Protein AF-A0A7S0V2E1-F1 (afdb_monomer_lite)

Secondary structure (DSSP, 8-state):
----PPPPHHHHHTS--TTSHHHHHHHHHHHHHHHHHHHHHHHHHHHHHHHHTT----HHHHHHHHHHHHHTGGGG-EEEEPTTS-EEEEEE--TTS-EE--HHHHHHHHHHHHHHHHHHHHHHHHHHHHH--TTS-GGG-

Radius of gyration: 16.16 Å; chains: 1; bounding box: 32×32×48 Å

pLDDT: mean 82.49, std 13.39, range [30.95, 94.44]

Organism: NCBI:txid464990

Foldseek 3Di:
DCDADDQDPVLVVLDPDCVDPVLVVLLLVQLLLVLLLLLLLQLLVVQVVQVVVVHGDDLVNSVVSLVCCLVPVQQLKFFFADPVRHGDSHIDSDPVTHGDDDDVRNVSNSVSSCVSCVVQVVVSNPPSPVQDDNPDDSVSD

Structure (mmCIF, N/CA/C/O backbone):
data_AF-A0A7S0V2E1-F1
#
_entry.id   AF-A0A7S0V2E1-F1
#
loop_
_atom_site.group_PDB
_atom_site.id
_atom_site.type_symbol
_atom_site.label_atom_id
_atom_site.label_alt_id
_atom_site.label_comp_id
_atom_site.label_asym_id
_atom_site.label_entity_id
_atom_site.label_seq_id
_atom_site.pdbx_PDB_ins_code
_atom_site.Cartn_x
_atom_site.Cartn_y
_atom_site.Cartn_z
_atom_site.occupancy
_atom_site.B_iso_or_equiv
_atom_site.auth_seq_id
_atom_site.auth_comp_id
_atom_site.auth_asym_id
_atom_site.auth_atom_id
_atom_site.pdbx_PDB_model_num
ATOM 1 N N . ASP A 1 1 ? -3.913 17.439 -12.822 1.00 30.95 1 ASP A N 1
ATOM 2 C CA . ASP A 1 1 ? -4.330 16.098 -13.275 1.00 30.95 1 ASP A CA 1
ATOM 3 C C . ASP A 1 1 ? -3.198 15.425 -14.042 1.00 30.95 1 ASP A C 1
ATOM 5 O O . ASP A 1 1 ? -3.134 15.499 -15.262 1.00 30.95 1 ASP A O 1
ATOM 9 N N . GLN A 1 2 ? -2.232 14.844 -13.328 1.00 35.03 2 GLN A N 1
ATOM 10 C CA . GLN A 1 2 ? -1.228 13.949 -13.917 1.00 35.03 2 GLN A CA 1
ATOM 11 C C . GLN A 1 2 ? -1.414 12.569 -13.289 1.00 35.03 2 GLN A C 1
ATOM 13 O O . GLN A 1 2 ? -0.599 12.099 -12.500 1.00 35.03 2 GLN A O 1
ATOM 18 N N . GLU A 1 3 ? -2.539 11.931 -13.614 1.00 33.91 3 GLU A N 1
ATOM 19 C CA . GLU A 1 3 ? -2.647 10.486 -13.444 1.00 33.91 3 GLU A CA 1
ATOM 20 C C . GLU A 1 3 ? -1.596 9.814 -14.334 1.00 33.91 3 GLU A C 1
ATOM 22 O O . GLU A 1 3 ? -1.339 10.257 -15.454 1.00 33.91 3 GLU A O 1
ATOM 27 N N . GLY A 1 4 ? -0.941 8.795 -13.772 1.00 45.47 4 GLY A N 1
ATOM 28 C CA . GLY A 1 4 ? 0.287 8.177 -14.269 1.00 45.47 4 GLY A CA 1
ATOM 29 C C . GLY A 1 4 ? 0.388 8.105 -15.789 1.00 45.47 4 GLY A C 1
ATOM 30 O O . GLY A 1 4 ? -0.413 7.442 -16.443 1.00 45.47 4 GLY A O 1
ATOM 31 N N . ALA A 1 5 ? 1.413 8.768 -16.328 1.00 49.19 5 ALA A N 1
ATOM 32 C CA . ALA A 1 5 ? 1.732 8.713 -17.744 1.00 49.19 5 ALA A CA 1
ATOM 33 C C . ALA A 1 5 ? 1.796 7.248 -18.202 1.00 49.19 5 ALA A C 1
ATOM 35 O O . ALA A 1 5 ? 2.512 6.436 -17.605 1.00 49.19 5 ALA A O 1
ATOM 36 N N . GLU A 1 6 ? 1.041 6.909 -19.251 1.00 56.09 6 GLU A N 1
ATOM 37 C CA . GLU A 1 6 ? 1.193 5.624 -19.922 1.00 56.09 6 GLU A CA 1
ATOM 38 C C . GLU A 1 6 ? 2.672 5.417 -20.243 1.00 56.09 6 GLU A C 1
ATOM 40 O O . GLU A 1 6 ? 3.314 6.268 -20.862 1.00 56.09 6 GLU A O 1
ATOM 45 N N . LEU A 1 7 ? 3.216 4.280 -19.801 1.00 62.56 7 LEU A N 1
ATOM 46 C CA . LEU A 1 7 ? 4.613 3.950 -20.042 1.00 62.56 7 LEU A CA 1
ATOM 47 C C . LEU A 1 7 ? 4.914 4.039 -21.541 1.00 62.56 7 LEU A C 1
ATOM 49 O O . LEU A 1 7 ? 4.247 3.383 -22.355 1.00 62.56 7 LEU A O 1
ATOM 53 N N . SER A 1 8 ? 5.955 4.792 -21.897 1.00 66.69 8 SER A N 1
ATOM 54 C CA . SER A 1 8 ? 6.465 4.813 -23.264 1.00 66.69 8 SER A CA 1
ATOM 55 C C . SER A 1 8 ? 6.888 3.403 -23.690 1.00 66.69 8 SER A C 1
ATOM 57 O O . SER A 1 8 ? 7.199 2.542 -22.859 1.00 66.69 8 SER A O 1
ATOM 59 N N . SER A 1 9 ? 6.924 3.138 -24.997 1.00 68.81 9 SER A N 1
ATOM 60 C CA . SER A 1 9 ? 7.369 1.840 -25.528 1.00 68.81 9 SER A CA 1
ATOM 61 C C . SER A 1 9 ? 8.758 1.433 -25.016 1.00 68.81 9 SER A C 1
ATOM 63 O O . SER A 1 9 ? 9.004 0.248 -24.793 1.00 68.81 9 SER A O 1
ATOM 65 N N . ASP A 1 10 ? 9.637 2.405 -24.763 1.00 66.44 10 ASP A N 1
ATOM 66 C CA . ASP A 1 10 ? 10.969 2.170 -24.204 1.00 66.44 10 ASP A CA 1
ATOM 67 C C . ASP A 1 10 ? 10.921 1.836 -22.711 1.00 66.44 10 ASP A C 1
ATOM 69 O O . ASP A 1 10 ? 11.644 0.952 -22.257 1.00 66.44 10 ASP A O 1
ATOM 73 N N . GLN A 1 11 ? 10.028 2.468 -21.945 1.00 67.31 11 GLN A N 1
ATOM 74 C CA . GLN A 1 11 ? 9.820 2.126 -20.535 1.00 67.31 11 GLN A CA 1
ATOM 75 C C . GLN A 1 11 ? 9.205 0.733 -20.378 1.00 67.31 11 GLN A C 1
ATOM 77 O O . GLN A 1 11 ? 9.629 -0.025 -19.510 1.00 67.31 11 GLN A O 1
ATOM 82 N N . LYS A 1 12 ? 8.276 0.345 -21.264 1.00 70.62 12 LYS A N 1
ATOM 83 C CA . LYS A 1 12 ? 7.707 -1.015 -21.291 1.00 70.62 12 LYS A CA 1
ATOM 84 C C . LYS A 1 12 ? 8.779 -2.086 -21.510 1.00 70.62 12 LYS A C 1
ATOM 86 O O . LYS A 1 12 ? 8.689 -3.151 -20.914 1.00 70.62 12 LYS A O 1
ATOM 91 N N . ARG A 1 13 ? 9.808 -1.804 -22.319 1.00 73.75 13 ARG A N 1
ATOM 92 C CA . ARG A 1 13 ? 10.949 -2.715 -22.550 1.00 73.75 13 ARG A CA 1
ATOM 93 C C . ARG A 1 13 ? 11.933 -2.777 -21.383 1.00 73.75 13 ARG A C 1
ATOM 95 O O . ARG A 1 13 ? 12.685 -3.738 -21.289 1.00 73.75 13 ARG A O 1
ATOM 102 N N . LYS A 1 14 ? 11.938 -1.757 -20.524 1.00 78.19 14 LYS A N 1
ATOM 103 C CA . LYS A 1 14 ? 12.776 -1.671 -19.319 1.00 78.19 14 LYS A CA 1
ATOM 104 C C . LYS A 1 14 ? 12.078 -2.200 -18.065 1.00 78.19 14 LYS A C 1
ATOM 106 O O . LYS A 1 14 ? 12.663 -2.152 -16.988 1.00 78.19 14 LYS A O 1
ATOM 111 N N . MET A 1 15 ? 10.833 -2.659 -18.187 1.00 80.62 15 MET A N 1
ATOM 112 C CA . MET A 1 15 ? 10.103 -3.260 -17.079 1.00 80.62 15 MET A CA 1
ATOM 113 C C . MET A 1 15 ? 10.846 -4.490 -16.545 1.00 80.62 15 MET A C 1
ATOM 115 O O . MET A 1 15 ? 11.350 -5.272 -17.354 1.00 80.62 15 MET A O 1
ATOM 119 N N . PRO A 1 16 ? 10.896 -4.686 -15.213 1.00 80.81 16 PRO A N 1
ATOM 120 C CA . PRO A 1 16 ? 11.415 -5.918 -14.643 1.00 80.81 16 PRO A CA 1
ATOM 121 C C . PRO A 1 16 ? 10.685 -7.125 -15.232 1.00 80.81 16 PRO A C 1
ATOM 123 O O . PRO A 1 16 ? 9.465 -7.087 -15.424 1.00 80.81 16 PRO A O 1
ATOM 126 N N . ASP A 1 17 ? 11.426 -8.195 -15.512 1.00 83.56 17 ASP A N 1
ATOM 127 C CA . ASP A 1 17 ? 10.824 -9.435 -15.982 1.00 83.56 17 ASP A CA 1
ATOM 128 C C . ASP A 1 17 ? 10.071 -10.109 -14.831 1.00 83.56 17 ASP A C 1
ATOM 130 O O . ASP A 1 17 ? 10.644 -10.783 -13.981 1.00 83.56 17 ASP A O 1
ATOM 134 N N . MET A 1 18 ? 8.754 -9.920 -14.806 1.00 81.69 18 MET A N 1
ATOM 135 C CA . MET A 1 18 ? 7.872 -10.482 -13.780 1.00 81.69 18 MET A CA 1
ATOM 136 C C . MET A 1 18 ? 7.716 -12.007 -13.891 1.00 81.69 18 MET A C 1
ATOM 138 O O . MET A 1 18 ? 7.090 -12.616 -13.016 1.00 81.69 18 MET A O 1
ATOM 142 N N . SER A 1 19 ? 8.221 -12.619 -14.970 1.00 83.38 19 SER A N 1
ATOM 143 C CA . SER A 1 19 ? 8.284 -14.075 -15.121 1.00 83.38 19 SER A CA 1
ATOM 144 C C . SER A 1 19 ? 9.516 -14.687 -14.447 1.00 83.38 19 SER A C 1
ATOM 146 O O . SER A 1 19 ? 9.484 -15.870 -14.103 1.00 83.38 19 SER A O 1
ATOM 148 N N . ASP A 1 20 ? 10.549 -13.883 -14.172 1.00 88.56 20 ASP A N 1
ATOM 149 C CA . ASP A 1 20 ? 11.690 -14.278 -13.352 1.00 88.56 20 ASP A CA 1
ATOM 150 C C . ASP A 1 20 ? 11.272 -14.352 -11.872 1.00 88.56 20 ASP A C 1
ATOM 152 O O . ASP A 1 20 ? 10.742 -13.401 -11.285 1.00 88.56 20 ASP A O 1
ATOM 156 N N . MET A 1 21 ? 11.492 -15.517 -11.255 1.00 88.50 21 MET A N 1
ATOM 157 C CA . MET A 1 21 ? 11.077 -15.774 -9.876 1.00 88.50 21 MET A CA 1
ATOM 158 C C . MET A 1 21 ? 11.841 -14.934 -8.850 1.00 88.50 21 MET A C 1
ATOM 160 O O . MET A 1 21 ? 11.240 -14.513 -7.861 1.00 88.50 21 MET A O 1
ATOM 164 N N . GLU A 1 22 ? 13.130 -14.677 -9.067 1.00 90.19 22 GLU A N 1
ATOM 165 C CA . GLU A 1 22 ? 13.948 -13.895 -8.137 1.00 90.19 22 GLU A CA 1
ATOM 166 C C . GLU A 1 22 ? 13.572 -12.416 -8.210 1.00 90.19 22 GLU A C 1
ATOM 168 O O . GLU A 1 22 ? 13.369 -11.776 -7.175 1.00 90.19 22 GLU A O 1
ATOM 173 N N . VAL A 1 23 ? 13.360 -11.892 -9.422 1.00 86.94 23 VAL A N 1
ATOM 174 C CA . VAL A 1 23 ? 12.836 -10.529 -9.613 1.00 86.94 23 VAL A CA 1
ATOM 175 C C . VAL A 1 23 ? 11.481 -10.392 -8.926 1.00 86.94 23 VAL A C 1
ATOM 177 O O . VAL A 1 23 ? 11.275 -9.484 -8.116 1.00 86.94 23 VAL A O 1
ATOM 180 N N . ARG A 1 24 ? 10.561 -11.328 -9.180 1.00 88.62 24 ARG A N 1
ATOM 181 C CA . ARG A 1 24 ? 9.229 -11.307 -8.568 1.00 88.62 24 ARG A CA 1
ATOM 182 C C . ARG A 1 24 ? 9.296 -11.378 -7.044 1.00 88.62 24 ARG A C 1
ATOM 184 O O . ARG A 1 24 ? 8.528 -10.681 -6.385 1.00 88.62 24 ARG A O 1
ATOM 191 N N . LYS A 1 25 ? 10.202 -12.180 -6.481 1.00 89.38 25 LYS A N 1
ATOM 192 C CA . LYS A 1 25 ? 10.407 -12.292 -5.032 1.00 89.38 25 LYS A CA 1
ATOM 193 C C . LYS A 1 25 ? 10.861 -10.967 -4.423 1.00 89.38 25 LYS A C 1
ATOM 195 O O . LYS A 1 25 ? 10.255 -10.521 -3.454 1.00 89.38 25 LYS A O 1
ATOM 200 N N . VAL A 1 26 ? 11.862 -10.310 -5.012 1.00 89.75 26 VAL A N 1
ATOM 201 C CA . VAL A 1 26 ? 12.349 -8.999 -4.542 1.00 89.75 26 VAL A CA 1
ATOM 202 C C . VAL A 1 26 ? 11.230 -7.958 -4.575 1.00 89.75 26 VAL A C 1
ATOM 204 O O . VAL A 1 26 ? 11.008 -7.252 -3.590 1.00 89.75 26 VAL A O 1
ATOM 207 N N . LEU A 1 27 ? 10.483 -7.905 -5.680 1.00 90.44 27 LEU A N 1
ATOM 208 C CA . LEU A 1 27 ? 9.374 -6.967 -5.835 1.00 90.44 27 LEU A CA 1
ATOM 209 C C . LEU A 1 27 ? 8.242 -7.237 -4.840 1.00 90.44 27 LEU A C 1
ATOM 211 O O . LEU A 1 27 ? 7.717 -6.285 -4.265 1.00 90.44 27 LEU A O 1
ATOM 215 N N . LYS A 1 28 ? 7.899 -8.511 -4.600 1.00 91.25 28 LYS A N 1
ATOM 216 C CA . LYS A 1 28 ? 6.933 -8.904 -3.566 1.00 91.25 28 LYS A CA 1
ATOM 217 C C . LYS A 1 28 ? 7.385 -8.447 -2.181 1.00 91.25 28 LYS A C 1
ATOM 219 O O . LYS A 1 28 ? 6.596 -7.822 -1.491 1.00 91.25 28 LYS A O 1
ATOM 224 N N . CYS A 1 29 ? 8.641 -8.683 -1.796 1.00 88.31 29 CYS A N 1
ATOM 225 C CA . CYS A 1 29 ? 9.145 -8.277 -0.480 1.00 88.31 29 CYS A CA 1
ATOM 226 C C . CYS A 1 29 ? 9.027 -6.763 -0.245 1.00 88.31 29 CYS A C 1
ATOM 228 O O . CYS A 1 29 ? 8.529 -6.350 0.802 1.00 88.31 29 CYS A O 1
ATOM 230 N N . GLY A 1 30 ? 9.435 -5.938 -1.216 1.00 87.19 30 GLY A N 1
ATOM 231 C CA . GLY A 1 30 ? 9.293 -4.480 -1.103 1.00 87.19 30 GLY A CA 1
ATOM 232 C C . GLY A 1 30 ? 7.830 -4.041 -0.990 1.00 87.19 30 GLY A C 1
ATOM 233 O O . GLY A 1 30 ? 7.498 -3.131 -0.234 1.00 87.19 30 GLY A O 1
ATOM 234 N N . LEU A 1 31 ? 6.940 -4.732 -1.699 1.00 90.75 31 LEU A N 1
ATOM 235 C CA . LEU A 1 31 ? 5.510 -4.454 -1.694 1.00 90.75 31 LEU A CA 1
ATOM 236 C C . LEU A 1 31 ? 4.816 -4.919 -0.409 1.00 90.75 31 LEU A C 1
ATOM 238 O O . LEU A 1 31 ? 3.906 -4.237 0.049 1.00 90.75 31 LEU A O 1
ATOM 242 N N . CYS A 1 32 ? 5.261 -6.020 0.207 1.00 89.88 32 CYS A N 1
ATOM 243 C CA . CYS A 1 32 ? 4.803 -6.442 1.532 1.00 89.88 32 CYS A CA 1
ATOM 244 C C . CYS A 1 32 ? 5.070 -5.341 2.563 1.00 89.88 32 CYS A C 1
ATOM 246 O O . CYS A 1 32 ? 4.161 -4.956 3.291 1.00 89.88 32 CYS A O 1
ATOM 248 N N . ALA A 1 33 ? 6.289 -4.790 2.584 1.00 85.81 33 ALA A N 1
ATOM 249 C CA . ALA A 1 33 ? 6.643 -3.704 3.496 1.00 85.81 33 ALA A CA 1
ATOM 250 C C . ALA A 1 33 ? 5.782 -2.452 3.255 1.00 85.81 33 ALA A C 1
ATOM 252 O O . ALA A 1 33 ? 5.220 -1.902 4.200 1.00 85.81 33 ALA A O 1
ATOM 253 N N . ALA A 1 34 ? 5.613 -2.050 1.991 1.00 87.00 34 ALA A N 1
ATOM 254 C CA . ALA A 1 34 ? 4.752 -0.925 1.626 1.00 87.00 34 ALA A CA 1
ATOM 255 C C . ALA A 1 34 ? 3.287 -1.146 2.045 1.00 87.00 34 ALA A C 1
ATOM 257 O O . ALA A 1 34 ? 2.658 -0.245 2.588 1.00 87.00 34 ALA A O 1
ATOM 258 N N . THR A 1 35 ? 2.771 -2.361 1.851 1.00 90.56 35 THR A N 1
ATOM 259 C CA . THR A 1 35 ? 1.407 -2.750 2.231 1.00 90.56 35 THR A CA 1
ATOM 260 C C . THR A 1 35 ? 1.204 -2.666 3.745 1.00 90.56 35 THR A C 1
ATOM 262 O O . THR A 1 35 ? 0.242 -2.059 4.205 1.00 90.56 35 THR A O 1
ATOM 265 N N . VAL A 1 36 ? 2.114 -3.246 4.536 1.00 89.31 36 VAL A N 1
ATOM 266 C CA . VAL A 1 36 ? 2.034 -3.205 6.007 1.00 89.31 36 VAL A CA 1
ATOM 267 C C . VAL A 1 36 ? 2.086 -1.765 6.516 1.00 89.31 36 VAL A C 1
ATOM 269 O O . VAL A 1 36 ? 1.352 -1.416 7.439 1.00 89.31 36 VAL A O 1
ATOM 272 N N . ARG A 1 37 ? 2.910 -0.916 5.894 1.00 85.06 37 ARG A N 1
ATOM 273 C CA . ARG A 1 37 ? 2.985 0.509 6.222 1.00 85.06 37 ARG A CA 1
ATOM 274 C C . ARG A 1 37 ? 1.668 1.232 5.922 1.00 85.06 37 ARG A C 1
ATOM 276 O O . ARG A 1 37 ? 1.177 1.963 6.778 1.00 85.06 37 ARG A O 1
ATOM 283 N N . GLU A 1 38 ? 1.066 0.987 4.758 1.00 88.94 38 GLU A N 1
ATOM 284 C CA . GLU A 1 38 ? -0.230 1.570 4.382 1.00 88.94 38 GLU A CA 1
ATOM 285 C C . GLU A 1 38 ? -1.350 1.136 5.348 1.00 88.94 38 GLU A C 1
ATOM 287 O O . GLU A 1 38 ? -2.144 1.970 5.797 1.00 88.94 38 GLU A O 1
ATOM 292 N N . PHE A 1 39 ? -1.367 -0.146 5.748 1.00 90.94 39 PHE A N 1
ATOM 293 C CA . PHE A 1 39 ? -2.246 -0.634 6.816 1.00 90.94 39 PHE A CA 1
ATOM 294 C C . PHE A 1 39 ? -2.003 0.105 8.131 1.00 90.94 39 PHE A C 1
ATOM 296 O O . PHE A 1 39 ? -2.957 0.586 8.741 1.00 90.94 39 PHE A O 1
ATOM 303 N N . GLY A 1 40 ? -0.745 0.239 8.554 1.00 88.88 40 GLY A N 1
ATOM 304 C CA . GLY A 1 40 ? -0.389 0.914 9.799 1.00 88.88 40 GLY A CA 1
ATOM 305 C C . GLY A 1 40 ? -0.866 2.363 9.850 1.00 88.88 40 GLY A C 1
ATOM 306 O O . GLY A 1 40 ? -1.579 2.734 10.782 1.00 88.88 40 GLY A O 1
ATOM 307 N N . HIS A 1 41 ? -0.553 3.166 8.828 1.00 86.44 41 HIS A N 1
ATOM 308 C CA . HIS A 1 41 ? -0.987 4.566 8.768 1.00 86.44 41 HIS A CA 1
ATOM 309 C C . HIS A 1 41 ? -2.510 4.703 8.769 1.00 86.44 41 HIS A C 1
ATOM 311 O O . HIS A 1 41 ? -3.065 5.480 9.551 1.00 86.44 41 HIS A O 1
ATOM 317 N N . THR A 1 42 ? -3.190 3.943 7.910 1.00 90.25 42 THR A N 1
ATOM 318 C CA . THR A 1 42 ? -4.638 4.083 7.722 1.00 90.25 42 THR A CA 1
ATOM 319 C C . THR A 1 42 ? -5.404 3.627 8.960 1.00 90.25 42 THR A C 1
ATOM 321 O O . THR A 1 42 ? -6.326 4.314 9.407 1.00 90.25 42 THR A O 1
ATOM 324 N N . LEU A 1 43 ? -4.998 2.508 9.568 1.00 91.19 43 LEU A N 1
ATOM 325 C CA . LEU A 1 43 ? -5.625 2.011 10.789 1.00 91.19 43 LEU A CA 1
ATOM 326 C C . LEU A 1 43 ? -5.342 2.927 11.986 1.00 91.19 43 LEU A C 1
ATOM 328 O O . LEU A 1 43 ? -6.263 3.218 12.748 1.00 91.19 43 LEU A O 1
ATOM 332 N N . ALA A 1 44 ? -4.118 3.445 12.131 1.00 88.62 44 ALA A N 1
ATOM 333 C CA . ALA A 1 44 ? -3.791 4.400 13.192 1.00 88.62 44 ALA A CA 1
ATOM 334 C C . ALA A 1 44 ? -4.610 5.698 13.071 1.00 88.62 44 ALA A C 1
ATOM 336 O O . ALA A 1 44 ? -5.111 6.221 14.071 1.00 88.62 44 ALA A O 1
ATOM 337 N N . ALA A 1 45 ? -4.784 6.212 11.849 1.00 89.50 45 ALA A N 1
ATOM 338 C CA . ALA A 1 45 ? -5.619 7.382 11.591 1.00 89.50 45 ALA A CA 1
ATOM 339 C C . ALA A 1 45 ? -7.092 7.116 11.950 1.00 89.50 45 ALA A C 1
ATOM 341 O O . ALA A 1 45 ? -7.707 7.917 12.661 1.00 89.50 45 ALA A O 1
ATOM 342 N N . ALA A 1 46 ? -7.631 5.966 11.535 1.00 91.19 46 ALA A N 1
ATOM 343 C CA . ALA A 1 46 ? -9.004 5.569 11.832 1.00 91.19 46 ALA A CA 1
ATOM 344 C C . ALA A 1 46 ? -9.247 5.356 13.339 1.00 91.19 46 ALA A C 1
ATOM 346 O O . ALA A 1 46 ? -10.272 5.796 13.870 1.00 91.19 46 ALA A O 1
ATOM 347 N N . GLU A 1 47 ? -8.299 4.745 14.060 1.00 90.12 47 GLU A N 1
ATOM 348 C CA . GLU A 1 47 ? -8.382 4.597 15.517 1.00 90.12 47 GLU A CA 1
ATOM 349 C C . GLU A 1 47 ? -8.431 5.950 16.223 1.00 90.12 47 GLU A C 1
ATOM 351 O O . GLU A 1 47 ? -9.262 6.155 17.114 1.00 90.12 47 GLU A O 1
ATOM 356 N N . ARG A 1 48 ? -7.583 6.899 15.811 1.00 87.12 48 ARG A N 1
ATOM 357 C CA . ARG A 1 48 ? -7.590 8.248 16.388 1.00 87.12 48 ARG A CA 1
ATOM 358 C C . ARG A 1 48 ? -8.891 8.982 16.110 1.00 87.12 48 ARG A C 1
ATOM 360 O O . ARG A 1 48 ? -9.412 9.638 17.012 1.00 87.12 48 ARG A O 1
ATOM 367 N N . GLU A 1 49 ? -9.435 8.865 14.902 1.00 91.31 49 GLU A N 1
ATOM 368 C CA . GLU A 1 49 ? -10.724 9.469 14.569 1.00 91.31 49 GLU A CA 1
ATOM 369 C C . GLU A 1 49 ? -11.855 8.884 15.430 1.00 91.31 49 GLU A C 1
ATOM 371 O O . GLU A 1 49 ? -12.679 9.630 15.970 1.00 91.31 49 GLU A O 1
ATOM 376 N N . ALA A 1 50 ? -11.875 7.561 15.617 1.00 91.81 50 ALA A N 1
ATOM 377 C CA . ALA A 1 50 ? -12.831 6.904 16.501 1.00 91.81 50 ALA A CA 1
ATOM 378 C C . ALA A 1 50 ? -12.666 7.380 17.955 1.00 91.81 50 ALA A C 1
ATOM 380 O O . ALA A 1 50 ? -13.653 7.750 18.598 1.00 91.81 50 ALA A O 1
ATOM 381 N N . GLN A 1 51 ? -11.428 7.455 18.451 1.00 90.19 51 GLN A N 1
ATOM 382 C CA . GLN A 1 51 ? -11.124 7.904 19.809 1.00 90.19 51 GLN A CA 1
ATOM 383 C C . GLN A 1 51 ? -11.523 9.367 20.042 1.00 90.19 51 GLN A C 1
ATOM 385 O O . GLN A 1 51 ? -12.083 9.683 21.093 1.00 90.19 51 GLN A O 1
ATOM 390 N N . ALA A 1 52 ? -11.302 10.253 19.065 1.00 91.06 52 ALA A N 1
ATOM 391 C CA . ALA A 1 52 ? -11.725 11.654 19.128 1.00 91.06 52 ALA A CA 1
ATOM 392 C C . ALA A 1 52 ? -13.254 11.800 19.250 1.00 91.06 52 ALA A C 1
ATOM 394 O O . ALA A 1 52 ? -13.743 12.765 19.836 1.00 91.06 52 ALA A O 1
ATOM 395 N N . LYS A 1 53 ? -14.009 10.814 18.750 1.00 94.44 53 LYS A N 1
ATOM 396 C CA . LYS A 1 53 ? -15.470 10.706 18.892 1.00 94.44 53 LYS A CA 1
ATOM 397 C C . LYS A 1 53 ? -15.902 9.932 20.150 1.00 94.44 53 LYS A C 1
ATOM 399 O O . LYS A 1 53 ? -17.093 9.694 20.335 1.00 94.44 53 LYS A O 1
ATOM 404 N N . GLY A 1 54 ? -14.965 9.525 21.011 1.00 92.88 54 GLY A N 1
ATOM 405 C CA . GLY A 1 54 ? -15.236 8.726 22.211 1.00 92.88 54 GLY A CA 1
ATOM 406 C C . GLY A 1 54 ? -15.589 7.260 21.927 1.00 92.88 54 GLY A C 1
ATOM 407 O O . GLY A 1 54 ? -16.185 6.598 22.776 1.00 92.88 54 GLY A O 1
ATOM 408 N N . ALA A 1 55 ? -15.247 6.754 20.743 1.00 92.88 55 ALA A N 1
ATOM 409 C CA . ALA A 1 55 ? -15.507 5.389 20.301 1.00 92.88 55 ALA A CA 1
ATOM 410 C C . ALA A 1 55 ? -14.204 4.582 20.151 1.00 92.88 55 ALA A C 1
ATOM 412 O O . ALA A 1 55 ? -13.097 5.101 20.289 1.00 92.88 55 ALA A O 1
ATOM 413 N N . LYS A 1 56 ? -14.349 3.286 19.868 1.00 89.94 56 LYS A N 1
ATOM 414 C CA . LYS A 1 56 ? -13.265 2.395 19.437 1.00 89.94 56 LYS A CA 1
ATOM 415 C C . LYS A 1 56 ? -13.705 1.679 18.169 1.00 89.94 56 LYS A C 1
ATOM 417 O O . LYS A 1 56 ? -14.896 1.382 18.039 1.00 89.94 56 LYS A O 1
ATOM 422 N N . LEU A 1 57 ? -12.755 1.387 17.286 1.00 91.06 57 LEU A N 1
ATOM 423 C CA . LEU A 1 57 ? -13.013 0.533 16.133 1.00 91.06 57 LEU A CA 1
ATOM 424 C C . LEU A 1 57 ? -13.394 -0.872 16.602 1.00 91.06 57 LEU A C 1
ATOM 426 O O . LEU A 1 57 ? -12.847 -1.409 17.571 1.00 91.06 57 LEU A O 1
ATOM 430 N N . LYS A 1 58 ? -14.372 -1.455 15.924 1.00 92.06 58 LYS A N 1
ATOM 431 C CA . LYS A 1 58 ? -14.808 -2.836 16.110 1.00 92.06 58 LYS A CA 1
ATOM 432 C C . LYS A 1 58 ? -14.127 -3.703 15.063 1.00 92.06 58 LYS A C 1
ATOM 434 O O . LYS A 1 58 ? -13.668 -3.204 14.046 1.00 92.06 58 LYS A O 1
ATOM 439 N N . ASN A 1 59 ? -14.096 -5.016 15.280 1.00 88.12 59 ASN A N 1
ATOM 440 C CA . ASN A 1 59 ? -13.364 -5.934 14.398 1.00 88.12 59 ASN A CA 1
ATOM 441 C C . ASN A 1 59 ? -13.757 -5.808 12.919 1.00 88.12 59 ASN A C 1
ATOM 443 O O . ASN A 1 59 ? -12.882 -5.829 12.065 1.00 88.12 59 ASN A O 1
ATOM 447 N N . TRP A 1 60 ? -15.047 -5.641 12.624 1.00 90.44 60 TRP A N 1
ATOM 448 C CA . TRP A 1 60 ? -15.505 -5.469 11.245 1.00 90.44 60 TRP A CA 1
ATOM 449 C C . TRP A 1 60 ? -15.087 -4.125 10.640 1.00 90.44 60 TRP A C 1
ATOM 451 O O . TRP A 1 60 ? -14.871 -4.065 9.441 1.00 90.44 60 TRP A O 1
ATOM 461 N N . ASP A 1 61 ? -14.898 -3.077 11.452 1.00 92.94 61 ASP A N 1
ATOM 462 C CA . ASP A 1 61 ? -14.400 -1.794 10.952 1.00 92.94 61 ASP A CA 1
ATOM 463 C C . ASP A 1 61 ? -12.947 -1.949 10.461 1.00 92.94 61 ASP A C 1
ATOM 465 O O . ASP A 1 61 ? -12.591 -1.403 9.423 1.00 92.94 61 ASP A O 1
ATOM 469 N N . TYR A 1 62 ? -12.114 -2.738 11.160 1.00 91.25 62 TYR A N 1
ATOM 470 C CA . TYR A 1 62 ? -10.752 -3.047 10.698 1.00 91.25 62 TYR A CA 1
ATOM 471 C C . TYR A 1 62 ? -10.765 -3.814 9.375 1.00 91.25 62 TYR A C 1
ATOM 473 O O . TYR A 1 62 ? -10.020 -3.448 8.470 1.00 91.25 62 TYR A O 1
ATOM 481 N N . ALA A 1 63 ? -11.602 -4.850 9.263 1.00 90.94 63 ALA A N 1
ATOM 482 C CA . ALA A 1 63 ? -11.733 -5.632 8.035 1.00 90.94 63 ALA A CA 1
ATOM 483 C C . ALA A 1 63 ? -12.159 -4.743 6.855 1.00 90.94 63 ALA A C 1
ATOM 485 O O . ALA A 1 63 ? -11.481 -4.721 5.832 1.00 90.94 63 ALA A O 1
ATOM 486 N N . ASP A 1 64 ? -13.194 -3.914 7.038 1.00 93.19 64 ASP A N 1
ATOM 487 C CA . ASP A 1 64 ? -13.675 -2.985 6.010 1.00 93.19 64 ASP A CA 1
ATOM 488 C C . ASP A 1 64 ? -12.588 -1.984 5.576 1.00 93.19 64 ASP A C 1
ATOM 490 O O . ASP A 1 64 ? -12.461 -1.674 4.388 1.00 93.19 64 ASP A O 1
ATOM 494 N N . ILE A 1 65 ? -11.790 -1.469 6.519 1.00 93.88 65 ILE A N 1
ATOM 495 C CA . ILE A 1 65 ? -10.680 -0.558 6.210 1.00 93.88 65 ILE A CA 1
ATOM 496 C C . ILE A 1 65 ? -9.581 -1.288 5.428 1.00 93.88 65 ILE A C 1
ATOM 498 O O . ILE A 1 65 ? -9.092 -0.759 4.427 1.00 93.88 65 ILE A O 1
ATOM 502 N N . MET A 1 66 ? -9.198 -2.495 5.849 1.00 92.94 66 MET A N 1
ATOM 503 C CA . MET A 1 66 ? -8.159 -3.274 5.170 1.00 92.94 66 MET A CA 1
ATOM 504 C C . MET A 1 66 ? -8.572 -3.653 3.741 1.00 92.94 66 MET A C 1
ATOM 506 O O . MET A 1 66 ? -7.790 -3.464 2.803 1.00 92.94 66 MET A O 1
ATOM 510 N N . ASP A 1 67 ? -9.830 -4.046 3.547 1.00 92.00 67 ASP A N 1
ATOM 511 C CA . ASP A 1 67 ? -10.408 -4.291 2.223 1.00 92.00 67 ASP A CA 1
ATOM 512 C C . ASP A 1 67 ? -10.361 -3.033 1.341 1.00 92.00 67 ASP A C 1
ATOM 514 O O . ASP A 1 67 ? -10.007 -3.086 0.156 1.00 92.00 67 ASP A O 1
ATOM 518 N N . GLN A 1 68 ? -10.676 -1.863 1.902 1.00 92.25 68 GLN A N 1
ATOM 519 C CA . GLN A 1 68 ? -10.602 -0.596 1.168 1.00 92.25 68 GLN A CA 1
ATOM 520 C C . GLN A 1 68 ? -9.173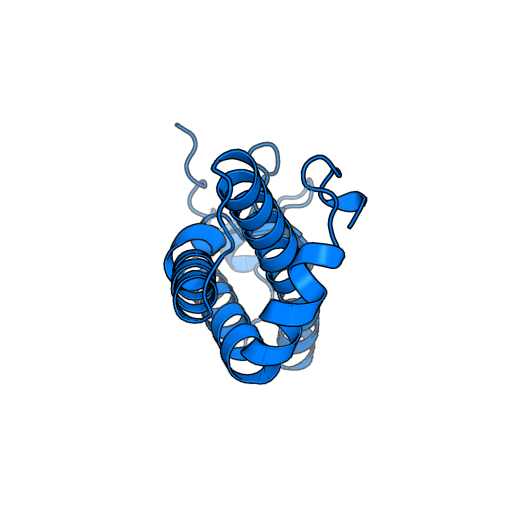 -0.230 0.760 1.00 92.25 68 GLN A C 1
ATOM 522 O O . GLN A 1 68 ? -8.964 0.273 -0.350 1.00 92.25 68 GLN A O 1
ATOM 527 N N . ILE A 1 69 ? -8.185 -0.515 1.607 1.00 91.31 69 ILE A N 1
ATOM 528 C CA . ILE A 1 69 ? -6.771 -0.301 1.283 1.00 91.31 69 ILE A CA 1
ATOM 529 C C . ILE A 1 69 ? -6.379 -1.171 0.087 1.00 91.31 69 ILE A C 1
ATOM 531 O O . ILE A 1 69 ? -5.907 -0.638 -0.920 1.00 91.31 69 ILE A O 1
ATOM 535 N N . CYS A 1 70 ? -6.664 -2.475 0.118 1.00 91.06 70 CYS A N 1
ATOM 536 C CA . CYS A 1 70 ? -6.295 -3.367 -0.983 1.00 91.06 70 CYS A CA 1
ATOM 537 C C . CYS A 1 70 ? -7.075 -3.119 -2.281 1.00 91.06 70 CYS A C 1
ATOM 539 O O . CYS A 1 70 ? -6.533 -3.328 -3.370 1.00 91.06 70 CYS A O 1
ATOM 541 N N . THR A 1 71 ? -8.328 -2.666 -2.195 1.00 86.00 71 THR A N 1
ATOM 542 C CA . THR A 1 71 ? -9.169 -2.427 -3.381 1.00 86.00 71 THR A CA 1
ATOM 543 C C . THR A 1 71 ? -8.981 -1.052 -4.010 1.00 86.00 71 THR A C 1
ATOM 545 O O . THR A 1 71 ? -9.180 -0.928 -5.219 1.00 86.00 71 THR A O 1
ATOM 548 N N . LYS A 1 72 ? -8.625 -0.029 -3.220 1.00 81.94 72 LYS A N 1
ATOM 549 C CA . LYS A 1 72 ? -8.523 1.367 -3.680 1.00 81.94 72 LYS A CA 1
ATOM 550 C C . LYS A 1 72 ? -7.218 2.042 -3.280 1.00 81.94 72 LYS A C 1
ATOM 552 O O . LYS A 1 72 ? -6.587 2.657 -4.134 1.00 81.94 72 LYS A O 1
ATOM 557 N N . GLY A 1 73 ? -6.804 1.937 -2.017 1.00 76.38 73 GLY A N 1
ATOM 558 C CA . GLY A 1 73 ? -5.598 2.618 -1.514 1.00 76.38 73 GLY A CA 1
ATOM 559 C C . GLY A 1 73 ? -4.340 2.237 -2.298 1.00 76.38 73 GLY A C 1
ATOM 560 O O . GLY A 1 73 ? -3.533 3.084 -2.686 1.00 76.38 73 GLY A O 1
ATOM 561 N N . MET A 1 74 ? -4.238 0.963 -2.665 1.00 83.12 74 MET A N 1
ATOM 562 C CA . MET A 1 74 ? -3.078 0.447 -3.376 1.00 83.12 74 MET A CA 1
ATOM 563 C C . MET A 1 74 ? -3.024 0.817 -4.875 1.00 83.12 74 MET A C 1
ATOM 565 O O . MET A 1 74 ? -1.976 0.662 -5.501 1.00 83.12 74 MET A O 1
ATOM 569 N N . ASP A 1 75 ? -4.083 1.380 -5.471 1.00 81.81 75 ASP A N 1
ATOM 570 C CA . ASP A 1 75 ? -4.078 1.806 -6.888 1.00 81.81 75 ASP A CA 1
ATOM 571 C C . ASP A 1 75 ? -3.110 2.982 -7.156 1.00 81.81 75 ASP A C 1
ATOM 573 O O . ASP A 1 75 ? -2.635 3.209 -8.282 1.00 81.81 75 ASP A O 1
ATOM 577 N N . GLY A 1 76 ? -2.758 3.714 -6.096 1.00 83.88 76 GLY A N 1
ATOM 578 C CA . GLY A 1 76 ? -1.737 4.756 -6.111 1.00 83.88 76 G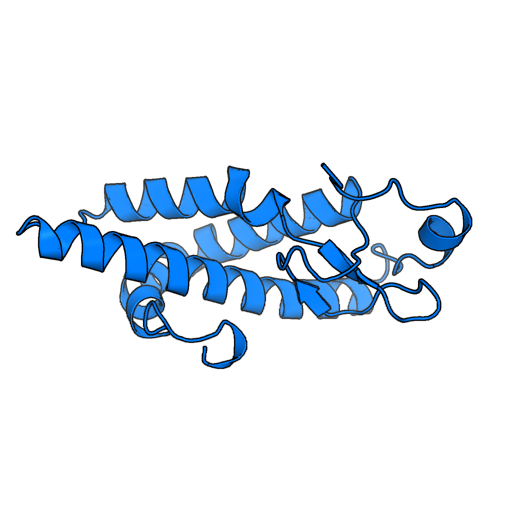LY A CA 1
ATOM 579 C C . GLY A 1 76 ? -0.324 4.222 -6.361 1.00 83.88 76 GLY A C 1
ATOM 580 O O . GLY A 1 76 ? 0.483 4.926 -6.976 1.00 83.88 76 GLY A O 1
ATOM 581 N N . TYR A 1 77 ? -0.042 2.975 -5.975 1.00 89.31 77 TYR A N 1
ATOM 582 C CA . TYR A 1 77 ? 1.311 2.429 -5.969 1.00 89.31 77 TYR A CA 1
ATOM 583 C C . TYR A 1 77 ? 1.842 2.073 -7.360 1.00 89.31 77 TYR A C 1
ATOM 585 O O . TYR A 1 77 ? 1.138 1.597 -8.254 1.00 89.31 77 TYR A O 1
ATOM 593 N N . GLY A 1 78 ? 3.143 2.281 -7.528 1.00 90.75 78 GLY A N 1
ATOM 594 C CA . GLY A 1 78 ? 3.914 1.838 -8.684 1.00 90.75 78 GLY A CA 1
ATOM 595 C C . GLY A 1 78 ? 5.402 1.788 -8.360 1.00 90.75 78 GLY A C 1
ATOM 596 O O . GLY A 1 78 ? 5.823 2.243 -7.295 1.00 90.75 78 GLY A O 1
ATOM 597 N N . LEU A 1 79 ? 6.193 1.242 -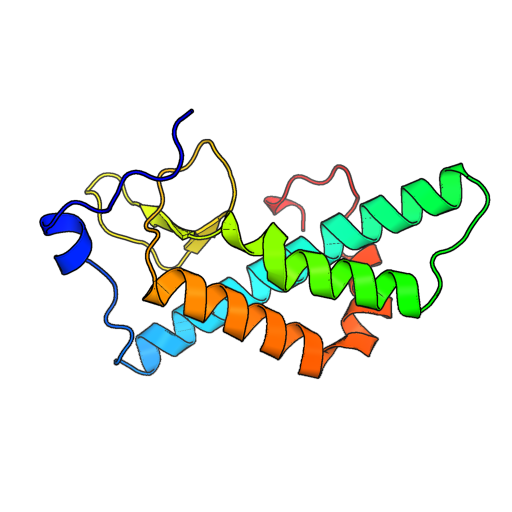9.285 1.00 89.81 79 LEU A N 1
ATOM 598 C CA . LEU A 1 79 ? 7.649 1.179 -9.130 1.00 89.81 79 LEU A CA 1
ATOM 599 C C . LEU A 1 79 ? 8.262 2.543 -9.414 1.00 89.81 79 LEU A C 1
ATOM 601 O O . LEU A 1 79 ? 7.980 3.120 -10.466 1.00 89.81 79 LEU A O 1
ATOM 605 N N . ILE A 1 80 ? 9.110 3.049 -8.523 1.00 90.25 80 ILE A N 1
ATOM 606 C CA . ILE A 1 80 ? 9.762 4.352 -8.705 1.00 90.25 80 ILE A CA 1
ATOM 607 C C . ILE A 1 80 ? 10.627 4.320 -9.971 1.00 90.25 80 ILE A C 1
ATOM 609 O O . ILE A 1 80 ? 11.396 3.388 -10.203 1.00 90.25 80 ILE A O 1
ATOM 613 N N . LEU A 1 81 ? 10.509 5.341 -10.817 1.00 88.62 81 LEU A N 1
ATOM 614 C CA . LEU A 1 81 ? 11.352 5.493 -11.997 1.00 88.62 81 LEU A CA 1
ATOM 615 C C . LEU A 1 81 ? 12.647 6.214 -11.630 1.00 88.62 81 LEU A C 1
ATOM 617 O O . LEU A 1 81 ? 12.645 7.309 -11.067 1.00 88.62 81 LEU A O 1
ATOM 621 N N . LYS A 1 82 ? 13.773 5.621 -12.018 1.00 87.25 82 LYS A N 1
ATOM 622 C CA . LYS A 1 82 ? 15.081 6.275 -11.976 1.00 87.25 82 LYS A CA 1
ATOM 623 C C . LYS A 1 82 ? 15.146 7.399 -13.017 1.00 87.25 82 LYS A C 1
ATOM 625 O O . LYS A 1 82 ? 14.343 7.464 -13.947 1.00 87.25 82 LYS A O 1
ATOM 630 N N . LYS A 1 83 ? 16.159 8.268 -12.900 1.00 84.75 83 LYS A N 1
ATOM 631 C CA . LYS A 1 83 ? 16.370 9.417 -13.808 1.00 84.75 83 LYS A CA 1
ATOM 632 C C . LYS A 1 83 ? 16.483 9.031 -15.290 1.00 84.75 83 LYS A C 1
ATOM 634 O O . LYS A 1 83 ? 16.185 9.846 -16.153 1.00 84.75 83 LYS A O 1
ATOM 639 N N . ASP A 1 84 ? 16.910 7.807 -15.585 1.00 82.56 84 ASP A N 1
ATOM 640 C CA . ASP A 1 84 ? 17.031 7.244 -16.936 1.00 82.56 84 ASP A CA 1
ATOM 641 C C . ASP A 1 84 ? 15.732 6.573 -17.445 1.00 82.56 84 ASP A C 1
ATOM 643 O O . ASP A 1 84 ? 15.722 5.934 -18.507 1.00 82.56 84 ASP A O 1
ATOM 647 N N . GLY A 1 85 ? 14.642 6.686 -16.679 1.00 79.38 85 GLY A N 1
ATOM 648 C CA . GLY A 1 85 ? 13.337 6.096 -16.965 1.00 79.38 85 GLY A CA 1
ATOM 649 C C . GLY A 1 85 ? 13.244 4.596 -16.680 1.00 79.38 85 GLY A C 1
ATOM 650 O O . GLY A 1 85 ? 12.249 3.983 -17.064 1.00 79.38 85 GLY A O 1
ATOM 651 N N . THR A 1 86 ? 14.253 3.994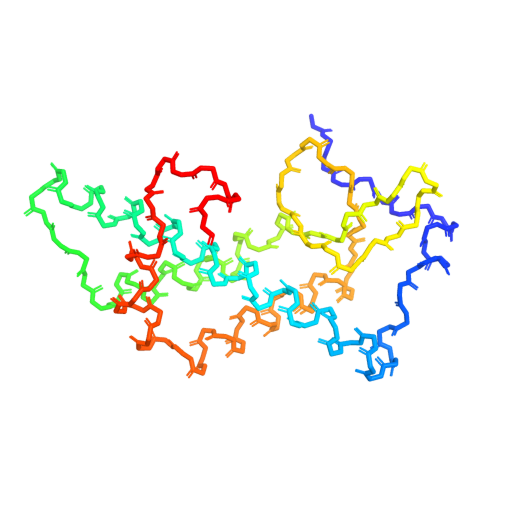 -16.046 1.00 84.75 86 THR A N 1
ATOM 652 C CA . THR A 1 86 ? 14.240 2.575 -15.671 1.00 84.75 86 THR A CA 1
ATOM 653 C C . THR A 1 86 ? 13.489 2.383 -14.344 1.00 84.75 86 THR A C 1
ATOM 655 O O . THR A 1 86 ? 13.798 3.092 -13.381 1.00 84.75 86 THR A O 1
ATOM 658 N N . PRO A 1 87 ? 12.528 1.445 -14.242 1.00 85.69 87 PRO A N 1
ATOM 659 C CA . PRO A 1 87 ? 11.881 1.118 -12.972 1.00 85.69 87 PRO A CA 1
ATOM 660 C C . PRO A 1 87 ? 12.879 0.588 -11.934 1.00 85.69 87 PRO A C 1
ATOM 662 O O . PRO A 1 87 ? 13.796 -0.170 -12.257 1.00 85.69 87 PRO A O 1
ATOM 665 N N . SER A 1 88 ? 12.716 1.004 -10.682 1.00 86.81 88 SER A N 1
ATOM 666 C CA . SER A 1 88 ? 13.428 0.460 -9.528 1.00 86.81 88 SER A CA 1
ATOM 667 C C . SER A 1 88 ? 12.701 -0.771 -8.964 1.00 86.81 88 SER A C 1
ATOM 669 O O . SER A 1 88 ? 11.702 -1.228 -9.519 1.00 86.81 88 SER A O 1
ATOM 671 N N . ASN A 1 89 ? 13.214 -1.299 -7.849 1.00 84.12 89 ASN A N 1
ATOM 672 C CA . ASN A 1 89 ? 12.553 -2.342 -7.057 1.00 84.12 89 ASN A CA 1
ATOM 673 C C . ASN A 1 89 ? 11.765 -1.761 -5.868 1.00 84.12 89 ASN A C 1
ATOM 675 O O . ASN A 1 89 ? 11.333 -2.503 -4.989 1.00 84.12 89 ASN A O 1
ATOM 679 N N . GLU A 1 90 ? 11.630 -0.438 -5.813 1.00 87.06 90 GLU A N 1
ATOM 680 C CA . GLU A 1 90 ? 11.007 0.293 -4.713 1.00 87.06 90 GLU A CA 1
ATOM 681 C C . GLU A 1 90 ? 9.615 0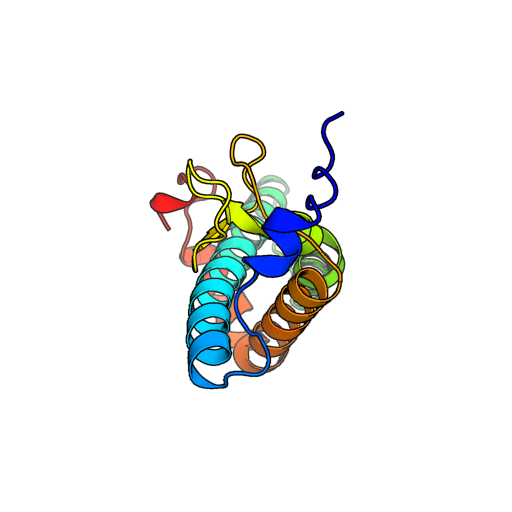.765 -5.123 1.00 87.06 90 GLU A C 1
ATOM 683 O O . GLU A 1 90 ? 9.386 1.174 -6.265 1.00 87.06 90 GLU A O 1
ATOM 688 N N . TRP A 1 91 ? 8.692 0.718 -4.168 1.00 90.69 91 TRP A N 1
ATOM 689 C CA . TRP A 1 91 ? 7.282 1.028 -4.358 1.00 90.69 91 TRP A CA 1
ATOM 690 C C . TRP A 1 91 ? 6.931 2.334 -3.657 1.00 90.69 91 TRP A C 1
ATOM 692 O O . TRP A 1 91 ? 7.360 2.557 -2.530 1.00 90.69 91 TRP A O 1
ATOM 702 N N . SER A 1 92 ? 6.121 3.178 -4.294 1.00 88.94 92 SER A N 1
ATOM 703 C CA . SER A 1 92 ? 5.615 4.399 -3.653 1.00 88.94 92 SER A CA 1
ATOM 704 C C . SER A 1 92 ? 4.246 4.816 -4.195 1.00 88.94 92 SER A C 1
ATOM 706 O O . SER A 1 92 ? 3.943 4.589 -5.371 1.00 88.94 92 SER A O 1
ATOM 708 N N . ASN A 1 93 ? 3.440 5.467 -3.354 1.00 88.44 93 ASN A N 1
ATOM 709 C CA . ASN A 1 93 ? 2.188 6.164 -3.680 1.00 88.44 93 ASN A CA 1
ATOM 710 C C . ASN A 1 93 ? 2.308 7.709 -3.610 1.00 88.44 93 ASN A C 1
ATOM 712 O O . ASN A 1 93 ? 1.363 8.401 -3.971 1.00 88.44 93 ASN A O 1
ATOM 716 N N . GLU A 1 94 ? 3.501 8.267 -3.361 1.00 87.56 94 GLU A N 1
ATOM 717 C CA . GLU A 1 94 ? 3.764 9.720 -3.366 1.00 87.56 94 GLU A CA 1
ATOM 718 C C . GLU A 1 94 ? 3.587 10.395 -4.734 1.00 87.56 94 GLU A C 1
ATOM 720 O O . GLU A 1 94 ? 4.233 10.028 -5.714 1.00 87.56 94 GLU A O 1
ATOM 725 N N . GLU A 1 95 ? 2.741 11.415 -4.833 1.00 84.00 95 GLU A N 1
ATOM 726 C CA . GLU A 1 95 ? 2.462 12.114 -6.100 1.00 84.00 95 GLU A CA 1
ATOM 727 C C . GLU A 1 95 ? 3.686 12.801 -6.730 1.00 84.00 95 GLU A C 1
ATOM 729 O O . GLU A 1 95 ? 3.739 12.962 -7.948 1.00 84.00 95 GLU A O 1
ATOM 734 N N . SER A 1 96 ? 4.687 13.157 -5.923 1.00 85.25 96 SER A N 1
ATOM 735 C CA . SER A 1 96 ? 5.932 13.809 -6.352 1.00 85.25 96 SER A CA 1
ATOM 736 C C . SER A 1 96 ? 6.866 12.893 -7.157 1.00 85.25 96 SER A C 1
ATOM 738 O O . SER A 1 96 ? 7.755 13.386 -7.859 1.00 85.25 96 SER A O 1
ATOM 740 N N . LEU A 1 97 ? 6.683 11.569 -7.072 1.00 85.50 97 LEU A N 1
ATOM 741 C CA . LEU A 1 97 ? 7.559 10.581 -7.692 1.00 85.50 97 LEU A CA 1
ATOM 742 C C . LEU A 1 97 ? 6.977 10.036 -9.000 1.00 85.50 97 LEU A C 1
ATOM 744 O O . LEU A 1 97 ? 5.840 9.560 -9.081 1.00 85.50 97 LEU A O 1
ATOM 748 N N . TYR A 1 98 ? 7.819 10.018 -10.034 1.00 87.38 98 TYR A N 1
ATOM 749 C CA . TYR A 1 98 ? 7.516 9.318 -11.278 1.00 87.38 98 TYR A CA 1
ATOM 750 C C . TYR A 1 98 ? 7.532 7.812 -11.047 1.00 87.38 98 TYR A C 1
ATOM 752 O O . TYR A 1 98 ? 8.482 7.276 -10.476 1.00 87.38 98 TYR A O 1
ATOM 760 N N . ARG A 1 99 ? 6.500 7.116 -11.531 1.00 89.62 99 ARG A N 1
ATOM 761 C CA . ARG A 1 99 ? 6.352 5.673 -11.326 1.00 89.62 99 ARG A CA 1
ATOM 762 C C . ARG A 1 99 ? 5.923 4.941 -12.573 1.00 89.62 99 ARG A C 1
ATOM 764 O O . ARG A 1 99 ? 5.102 5.431 -13.345 1.00 89.62 99 ARG A O 1
ATOM 771 N N . ALA A 1 100 ? 6.418 3.719 -12.701 1.00 86.81 100 ALA A N 1
ATOM 772 C CA . ALA A 1 100 ? 5.873 2.751 -13.621 1.00 86.81 100 ALA A CA 1
ATOM 773 C C . ALA A 1 100 ? 4.569 2.183 -13.057 1.00 86.81 100 ALA A C 1
ATOM 775 O O . ALA A 1 100 ? 4.539 1.610 -11.965 1.00 86.81 100 ALA A O 1
ATOM 776 N N . LYS A 1 101 ? 3.502 2.323 -13.845 1.00 83.06 101 LYS A N 1
ATOM 777 C CA . LYS A 1 101 ? 2.199 1.688 -13.631 1.00 83.06 101 LYS A CA 1
ATOM 778 C C . LYS A 1 101 ? 1.839 0.832 -14.845 1.00 83.06 101 LYS A C 1
ATOM 780 O O . LYS A 1 101 ? 2.378 1.008 -15.936 1.00 83.06 101 LYS A O 1
ATOM 785 N N . GLY A 1 102 ? 0.931 -0.118 -14.659 1.00 81.12 102 GLY A N 1
ATOM 786 C CA . GLY A 1 102 ? 0.451 -0.984 -15.733 1.00 81.12 102 GLY A CA 1
ATOM 787 C C . GLY A 1 102 ? -0.215 -2.241 -15.194 1.00 81.12 102 GLY A C 1
ATOM 788 O O . GLY A 1 102 ? -0.033 -2.596 -14.034 1.00 81.12 102 GLY A O 1
ATOM 789 N N . GLY A 1 103 ? -0.961 -2.950 -16.046 1.00 82.69 103 GLY A N 1
ATOM 790 C CA . GLY A 1 103 ? -1.823 -4.052 -15.606 1.00 82.69 103 GLY A CA 1
ATOM 791 C C . GLY A 1 103 ? -1.114 -5.144 -14.794 1.00 82.69 103 GLY A C 1
ATOM 792 O O . GLY A 1 103 ? -1.676 -5.630 -13.821 1.00 82.69 103 GLY A O 1
ATOM 793 N N . GLN A 1 104 ? 0.123 -5.517 -15.141 1.00 81.75 104 GLN A N 1
ATOM 794 C CA . GLN A 1 104 ? 0.888 -6.504 -14.362 1.00 81.75 104 GLN A CA 1
ATOM 795 C C . GLN A 1 104 ? 1.366 -5.961 -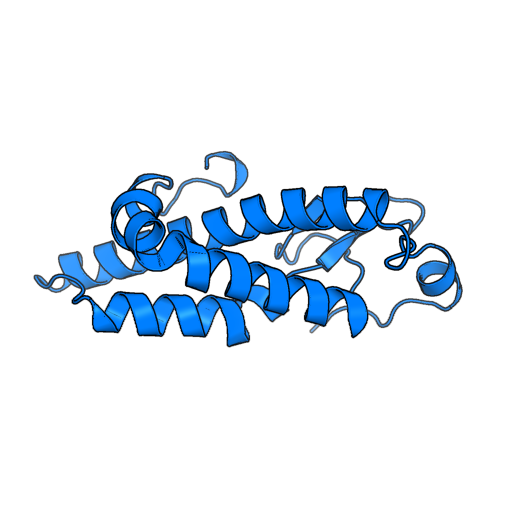13.009 1.00 81.75 104 GLN A C 1
ATOM 797 O O . GLN A 1 104 ? 1.320 -6.691 -12.023 1.00 81.75 104 GLN A O 1
ATOM 802 N N . ILE A 1 105 ? 1.773 -4.689 -12.952 1.00 85.44 105 ILE A N 1
ATOM 803 C CA . ILE A 1 105 ? 2.190 -4.016 -11.715 1.00 85.44 105 ILE A CA 1
ATOM 804 C C . ILE A 1 105 ? 0.993 -3.912 -10.771 1.00 85.44 105 ILE A C 1
ATOM 806 O O . ILE A 1 105 ? 1.058 -4.404 -9.652 1.00 85.44 105 ILE A O 1
ATOM 810 N N . SER A 1 106 ? -0.127 -3.362 -11.247 1.00 86.12 106 SER A N 1
ATOM 811 C CA . SER A 1 106 ? -1.346 -3.194 -10.449 1.00 86.12 106 SER A CA 1
ATOM 812 C C . SER A 1 106 ? -1.906 -4.531 -9.958 1.00 86.12 106 SER A C 1
ATOM 814 O O . SER A 1 106 ? -2.382 -4.624 -8.832 1.00 86.12 106 SER A O 1
ATOM 816 N N . ARG A 1 107 ? -1.809 -5.599 -10.765 1.00 87.56 107 ARG A N 1
ATOM 817 C CA . ARG A 1 107 ? -2.166 -6.955 -10.317 1.00 87.56 107 ARG A CA 1
ATOM 818 C C . ARG A 1 107 ? -1.231 -7.466 -9.228 1.00 87.56 107 ARG A C 1
ATOM 820 O O . ARG A 1 107 ? -1.721 -8.045 -8.270 1.00 87.56 107 ARG A O 1
ATOM 827 N N . LEU A 1 108 ? 0.085 -7.268 -9.357 1.00 90.06 108 LEU A N 1
ATOM 828 C CA . LEU A 1 108 ? 1.017 -7.686 -8.308 1.00 90.06 108 LEU A CA 1
ATOM 829 C C . LEU A 1 108 ? 0.722 -6.946 -6.999 1.00 90.06 108 LEU A C 1
ATOM 831 O O . LEU A 1 108 ? 0.628 -7.593 -5.965 1.00 90.06 108 LEU A O 1
ATOM 835 N N . VAL A 1 109 ? 0.517 -5.630 -7.078 1.00 91.25 109 VAL A N 1
ATOM 836 C CA . VAL A 1 109 ? 0.136 -4.758 -5.960 1.00 91.25 109 VAL A CA 1
ATOM 837 C C . VAL A 1 109 ? -1.081 -5.292 -5.209 1.00 91.25 109 VAL A C 1
ATOM 839 O O . VAL A 1 109 ? -0.988 -5.580 -4.018 1.00 91.25 109 VAL A O 1
ATOM 842 N N . ARG A 1 110 ? -2.197 -5.500 -5.912 1.00 90.31 110 ARG A N 1
ATOM 843 C CA . ARG A 1 110 ? -3.436 -5.994 -5.295 1.00 90.31 110 ARG A CA 1
ATOM 844 C C . ARG A 1 110 ? -3.285 -7.408 -4.739 1.00 90.31 110 ARG A C 1
ATOM 846 O O . ARG A 1 110 ? -3.759 -7.676 -3.642 1.00 90.31 110 ARG A O 1
ATOM 853 N N . ASN A 1 111 ? -2.592 -8.291 -5.461 1.00 91.50 111 ASN A N 1
ATOM 854 C CA . ASN A 1 111 ? -2.385 -9.667 -5.014 1.00 91.50 111 ASN A CA 1
ATOM 855 C C . ASN A 1 111 ? -1.548 -9.728 -3.737 1.00 91.50 111 ASN A C 1
ATOM 857 O O . ASN A 1 111 ? -1.920 -10.446 -2.824 1.00 91.50 111 ASN A O 1
ATOM 861 N N . VAL A 1 112 ? -0.443 -8.980 -3.655 1.00 93.62 112 VAL A N 1
ATOM 862 C CA . VAL A 1 112 ? 0.379 -8.952 -2.435 1.00 93.62 112 VAL A CA 1
ATOM 863 C C . VAL A 1 112 ? -0.383 -8.311 -1.282 1.00 93.62 112 VAL A C 1
ATOM 865 O O . VAL A 1 112 ? -0.267 -8.793 -0.164 1.00 93.62 112 VAL A O 1
ATOM 868 N N . CYS A 1 113 ? -1.189 -7.275 -1.540 1.00 94.12 113 CYS A N 1
ATOM 869 C CA . CYS A 1 113 ? -2.024 -6.691 -0.493 1.00 94.12 113 CYS A CA 1
ATOM 870 C C . CYS A 1 113 ? -3.005 -7.714 0.086 1.00 94.12 113 CYS A C 1
ATOM 872 O O . CYS A 1 113 ? -3.055 -7.878 1.300 1.00 94.12 113 CYS A O 1
ATOM 874 N N . SER A 1 114 ? -3.707 -8.452 -0.785 1.00 92.44 114 SER A N 1
ATOM 875 C CA . SER A 1 114 ? -4.597 -9.545 -0.374 1.00 92.44 114 SER A CA 1
ATOM 876 C C . SER A 1 114 ? -3.832 -10.641 0.361 1.00 92.44 114 SER A C 1
ATOM 878 O O . SER A 1 114 ? -4.238 -11.007 1.447 1.00 92.44 114 SER A O 1
ATOM 880 N N . GLU A 1 115 ? -2.695 -11.113 -0.168 1.00 93.00 115 GLU A N 1
ATOM 881 C CA . GLU A 1 115 ? -1.865 -12.141 0.486 1.00 93.00 115 GLU A CA 1
ATOM 882 C C . GLU A 1 115 ? -1.464 -11.708 1.911 1.00 93.00 115 GLU A C 1
ATOM 884 O O . GLU A 1 115 ? -1.620 -12.473 2.857 1.00 93.00 115 GLU A O 1
ATOM 889 N N . VAL A 1 116 ? -1.005 -10.464 2.090 1.00 91.94 116 VAL A N 1
ATOM 890 C CA . VAL A 1 116 ? -0.641 -9.922 3.411 1.00 91.94 116 VAL A CA 1
ATOM 891 C C . VAL A 1 116 ? -1.864 -9.797 4.320 1.00 91.94 116 VAL A C 1
ATOM 893 O O . VAL A 1 116 ? -1.768 -10.127 5.500 1.00 91.94 116 VAL A O 1
ATOM 896 N N . TYR A 1 117 ? -2.994 -9.322 3.795 1.00 90.50 117 TYR A N 1
ATOM 897 C CA . TYR A 1 117 ? -4.229 -9.199 4.564 1.00 90.50 117 TYR A CA 1
ATOM 898 C C . TYR A 1 117 ? -4.738 -10.574 5.018 1.00 90.50 117 TYR A C 1
ATOM 900 O O . TYR A 1 117 ? -4.880 -10.805 6.216 1.00 90.50 117 TYR A O 1
ATOM 908 N N . ASP A 1 118 ? -4.915 -11.505 4.084 1.00 90.75 118 ASP A N 1
ATOM 909 C CA . ASP A 1 118 ? -5.469 -12.838 4.320 1.00 90.75 118 ASP A CA 1
ATOM 910 C C . ASP A 1 118 ? -4.598 -13.667 5.282 1.00 90.75 118 ASP A C 1
ATOM 912 O O . ASP A 1 118 ? -5.114 -14.391 6.135 1.00 90.75 118 ASP A O 1
ATOM 916 N N . GLU A 1 119 ? -3.267 -13.571 5.176 1.00 91.19 119 GLU A N 1
ATOM 917 C CA . GLU A 1 119 ? -2.343 -14.351 6.013 1.00 91.19 119 GLU A CA 1
ATOM 918 C C . GLU A 1 119 ? -2.103 -13.732 7.400 1.00 91.19 119 GLU A C 1
ATOM 920 O O . GLU A 1 119 ? -1.723 -14.442 8.341 1.00 91.19 119 GLU A O 1
ATOM 925 N N . HIS A 1 120 ? -2.282 -12.414 7.545 1.00 89.88 120 HIS A N 1
ATOM 926 C CA . HIS A 1 120 ? -1.854 -11.676 8.738 1.00 89.88 120 HIS A CA 1
ATOM 927 C C . HIS A 1 120 ? -2.913 -10.742 9.336 1.00 89.88 120 HIS A C 1
ATOM 929 O O . HIS A 1 120 ? -2.562 -9.929 10.189 1.00 89.88 120 HIS A O 1
ATOM 935 N N . GLU A 1 121 ? -4.193 -10.872 8.978 1.00 87.25 121 GLU A N 1
ATOM 936 C CA . GLU A 1 121 ? -5.302 -10.031 9.465 1.00 87.25 121 GLU A CA 1
ATOM 937 C C . GLU A 1 121 ? -5.259 -9.770 10.981 1.00 87.25 121 GLU A C 1
ATOM 939 O O . GLU A 1 121 ? -5.304 -8.621 11.431 1.00 87.25 121 GLU A O 1
ATOM 944 N N . ASP A 1 122 ? -5.119 -10.824 11.789 1.00 85.69 122 ASP A N 1
ATOM 945 C CA . ASP A 1 122 ? -5.092 -10.697 13.248 1.00 85.69 122 ASP A CA 1
ATOM 946 C C . ASP A 1 122 ? -3.893 -9.892 13.756 1.00 85.69 122 ASP A C 1
ATOM 948 O O . ASP A 1 122 ? -4.032 -9.100 14.693 1.00 85.69 122 ASP A O 1
ATOM 952 N N . LEU A 1 123 ? -2.728 -10.086 13.135 1.00 86.44 123 LEU A N 1
ATOM 953 C CA . LEU A 1 123 ? -1.505 -9.362 13.465 1.00 86.44 123 LEU A CA 1
ATOM 954 C C . LEU A 1 123 ? -1.615 -7.900 13.026 1.00 86.44 123 LEU A C 1
ATOM 956 O O . LEU A 1 123 ? -1.277 -7.006 13.798 1.00 86.44 123 LEU A O 1
ATOM 960 N N . LEU A 1 124 ? -2.132 -7.649 11.821 1.00 86.25 124 LEU A N 1
ATOM 961 C CA . LEU A 1 124 ? -2.341 -6.305 11.287 1.00 86.25 124 LEU A CA 1
ATOM 962 C C . LEU A 1 124 ? -3.285 -5.510 12.185 1.00 86.25 124 LEU A C 1
ATOM 964 O O . LEU A 1 124 ? -2.943 -4.410 12.602 1.00 86.25 124 LEU A O 1
ATOM 968 N N . ARG A 1 125 ? -4.417 -6.093 12.584 1.00 85.38 125 ARG A N 1
ATOM 969 C CA . ARG A 1 125 ? -5.368 -5.455 13.504 1.00 85.38 125 ARG A CA 1
ATOM 970 C C . ARG A 1 125 ? -4.742 -5.089 14.852 1.00 85.38 125 ARG A C 1
ATOM 972 O O . ARG A 1 125 ? -5.071 -4.049 15.412 1.00 85.38 125 ARG A O 1
ATOM 979 N N . GLN A 1 126 ? -3.896 -5.955 15.407 1.00 84.81 126 GLN A N 1
ATOM 980 C CA . GLN A 1 126 ? -3.350 -5.767 16.755 1.00 84.81 126 GLN A CA 1
ATOM 981 C C . GLN A 1 126 ? -2.109 -4.879 16.786 1.00 84.81 126 GLN A C 1
ATOM 983 O O . GLN A 1 126 ? -1.922 -4.135 17.749 1.00 84.81 126 GLN A O 1
ATOM 988 N N . GLU A 1 127 ? -1.251 -4.978 15.775 1.00 84.25 127 GLU A N 1
ATOM 989 C CA . GLU A 1 127 ? 0.087 -4.391 15.801 1.00 84.25 127 GLU A CA 1
ATOM 990 C C . GLU A 1 127 ? 0.254 -3.249 14.801 1.00 84.25 127 GLU A C 1
ATOM 992 O O . GLU A 1 127 ? 0.899 -2.263 15.148 1.00 84.25 127 GLU A O 1
ATOM 997 N N . ALA A 1 128 ? -0.363 -3.300 13.614 1.00 80.81 128 ALA A N 1
ATOM 998 C CA . ALA A 1 128 ? -0.155 -2.264 12.598 1.00 80.81 128 ALA A CA 1
ATOM 999 C C . ALA A 1 128 ? -0.521 -0.837 13.065 1.00 80.81 128 ALA A C 1
ATOM 1001 O O . ALA A 1 128 ? 0.292 0.060 12.832 1.00 80.81 128 ALA A O 1
ATOM 1002 N N . PRO A 1 129 ? -1.632 -0.593 13.799 1.00 79.50 129 PRO A N 1
ATOM 1003 C CA . PRO A 1 129 ? -1.952 0.740 14.323 1.00 79.50 129 PRO A CA 1
ATOM 1004 C C . PRO A 1 129 ? -0.893 1.302 15.285 1.00 79.50 129 PRO A C 1
ATOM 1006 O O . PRO A 1 129 ? -0.854 2.505 15.532 1.00 79.50 129 PRO A O 1
ATOM 1009 N N . LYS A 1 130 ? -0.045 0.435 15.856 1.00 81.19 130 LYS A N 1
ATOM 1010 C CA . LYS A 1 130 ? 1.025 0.803 16.793 1.00 81.19 130 LYS A CA 1
ATOM 1011 C C . LYS A 1 130 ? 2.364 1.050 16.098 1.00 81.19 130 LYS A C 1
ATOM 1013 O O . LYS A 1 130 ? 3.261 1.602 16.729 1.00 81.19 130 LYS A O 1
ATOM 1018 N N . LEU A 1 131 ? 2.520 0.610 14.845 1.00 72.06 131 LEU A N 1
ATOM 1019 C CA . LEU A 1 131 ? 3.778 0.721 14.097 1.00 72.06 131 LEU A CA 1
ATOM 1020 C C . LEU A 1 131 ? 4.051 2.150 13.624 1.00 72.06 131 LEU A C 1
ATOM 1022 O O . LEU A 1 131 ? 5.208 2.533 13.502 1.00 72.06 131 LEU A O 1
ATOM 1026 N N . CYS A 1 132 ? 2.999 2.932 13.384 1.00 65.62 132 CYS A N 1
ATOM 1027 C CA . CYS A 1 132 ? 3.102 4.280 12.846 1.00 65.62 132 CYS A CA 1
ATOM 1028 C C . CYS A 1 132 ? 2.443 5.293 13.772 1.00 65.62 132 CYS A C 1
ATOM 1030 O O . CYS A 1 132 ? 1.248 5.200 14.061 1.00 65.62 132 CYS A O 1
ATOM 1032 N N . GLU A 1 133 ? 3.179 6.335 14.163 1.00 62.53 133 GLU A N 1
ATOM 1033 C CA . GLU A 1 133 ? 2.497 7.543 14.610 1.00 62.53 133 GLU A CA 1
ATOM 1034 C C . GLU A 1 133 ? 1.777 8.170 13.399 1.00 62.53 133 GLU A C 1
ATOM 1036 O O . GLU A 1 133 ? 2.342 8.256 12.317 1.00 62.53 133 GLU A O 1
ATOM 1041 N N . PRO A 1 134 ? 0.535 8.647 13.519 1.00 53.97 134 PRO A N 1
ATOM 1042 C CA . PRO A 1 134 ? -0.261 9.098 12.375 1.00 53.97 134 PRO A CA 1
ATOM 1043 C C . PRO A 1 134 ? 0.149 10.458 11.798 1.00 53.97 134 PRO A C 1
ATOM 1045 O O . PRO A 1 134 ? -0.531 10.960 10.914 1.00 53.97 134 PRO A O 1
ATOM 1048 N N . ASN A 1 135 ? 1.259 11.030 12.270 1.00 53.50 135 ASN A N 1
ATOM 1049 C CA . ASN A 1 135 ? 1.958 12.141 11.617 1.00 53.50 135 ASN A CA 1
ATOM 1050 C C . ASN A 1 135 ? 3.426 11.794 11.316 1.00 53.50 135 ASN A C 1
ATOM 1052 O O . ASN A 1 135 ? 4.198 12.687 10.976 1.00 53.50 135 ASN A O 1
ATOM 1056 N N . ALA A 1 136 ? 3.832 10.539 11.520 1.00 54.84 136 ALA A N 1
ATOM 1057 C CA . ALA A 1 136 ? 5.140 10.079 11.098 1.00 54.84 136 ALA A CA 1
ATOM 1058 C C . ALA A 1 136 ? 5.183 10.157 9.571 1.00 54.84 136 ALA A C 1
ATOM 1060 O O . ALA A 1 136 ? 4.255 9.700 8.896 1.00 54.84 136 ALA A O 1
ATOM 1061 N N . GLU A 1 137 ? 6.251 10.751 9.042 1.00 49.62 137 GLU A N 1
ATOM 1062 C CA . GLU A 1 137 ? 6.570 10.617 7.622 1.00 49.62 137 GLU A CA 1
ATOM 1063 C C . GLU A 1 137 ? 6.595 9.120 7.268 1.00 49.62 137 GLU A C 1
ATOM 1065 O O . GLU A 1 137 ? 6.956 8.308 8.126 1.00 49.62 137 GLU A O 1
ATOM 1070 N N . PRO A 1 138 ? 6.273 8.717 6.029 1.00 48.62 138 PRO A N 1
ATOM 1071 C CA . PRO A 1 138 ? 6.303 7.310 5.639 1.00 48.62 138 PRO A CA 1
ATOM 1072 C C . PRO A 1 138 ? 7.632 6.622 5.984 1.00 48.62 138 PRO A C 1
ATOM 1074 O O . PRO A 1 138 ? 7.648 5.442 6.290 1.00 48.62 138 PRO A O 1
ATOM 1077 N N . GLU A 1 139 ? 8.752 7.347 5.974 1.00 51.91 139 GLU A N 1
ATOM 1078 C CA . GLU A 1 139 ? 10.089 6.845 6.330 1.00 51.91 139 GLU A CA 1
ATOM 1079 C C . GLU A 1 139 ? 10.324 6.639 7.839 1.00 51.91 139 GLU A C 1
ATOM 1081 O O . GLU A 1 139 ? 11.311 6.020 8.234 1.00 51.91 139 GLU A O 1
ATOM 1086 N N . GLN A 1 140 ? 9.455 7.194 8.683 1.00 49.31 140 GLN A N 1
ATOM 1087 C CA . GLN A 1 140 ? 9.510 7.125 10.148 1.00 49.31 140 GLN A CA 1
ATOM 1088 C C . GLN A 1 140 ? 8.663 5.966 10.709 1.00 49.31 140 GLN A C 1
ATOM 1090 O O . GLN A 1 140 ? 8.577 5.802 11.928 1.00 49.31 140 GLN A O 1
ATOM 1095 N N . CYS A 1 141 ? 8.103 5.168 9.795 1.00 57.19 141 CYS A N 1
ATOM 1096 C CA . CYS A 1 141 ? 7.603 3.814 9.971 1.00 57.19 141 CYS A CA 1
ATOM 1097 C C . CYS A 1 141 ? 8.529 2.821 9.235 1.00 57.19 141 CYS A C 1
ATOM 1099 O O . CYS A 1 141 ? 8.896 1.794 9.825 1.00 57.19 141 CYS A O 1
#

Sequence (141 aa):
DQEGAELSSDQKRKMPDMSDMEVRKVLKCGLCAATVREFGHTLAAAEREAQAKGAKLKNWDYADIMDQICTKGMDGYGLILKKDGTPSNEWSNEESLYRAKGGQISRLVRNVCSEVYDEHEDLLRQEAPKLCEPNAEPEQC